Protein AF-A0A2P5I6H7-F1 (afdb_monomer)

Sequence (152 aa):
MKVIGLGPSRTGTMGLWLSLRILGYNPHHIGDSLRAGVEQMKALEEAITAADTAEPLTQSEIAKIWGDYDANPDIKFILNERSPESFLKSLSGAQCRYWTNLSSWKLFLARLTDPFLWHLERILRIQILRWSGGVKPRDPSFEANVLKNYIE

Nearest PDB structures (foldseek):
  2rgx-assembly1_A  TM=5.723E-01  e=1.479E+00  Aquifex aeolicus
  3cm0-assembly1_A  TM=2.605E-01  e=1.193E+00  Thermus thermophilus

Radius of gyration: 16.61 Å; Cα contacts (8 Å, |Δi|>4): 136; chains: 1; bounding box: 36×32×47 Å

Foldseek 3Di:
DAEDEAEDPPLCVVVVCVVCVVVVDDDDDVVVLLVVFQVSLVVVLVVLVCVPPPDPDDPVRCCVVQVVPDPDPPYYYDYRDDQLVSSLVRLCVPLLVVLVVCPDPVNVVVVVVGSRSVSSNSVSQSSQCQLQVNDHPPDPSRSVSNSVNSVD

InterPro domains:
  IPR027417 P-loop containing nucleoside triphosphate hydrolase [G3DSA:3.40.50.300] (1-152)
  IPR027417 P-loop containing nucleoside triphosphate hydrolase [SSF52540] (3-121)
  IPR040632 Sulfotransferase, S. mansonii-type [PF17784] (2-71)

Secondary structure (DSSP, 8-state):
-EEEEES-TTSSHHHHHHHHHHTT-----HHHHHHH-HHHHHHHHHHHHHTTSSSPPPHHHHHHHHTTS---TTEEEEE----HHHHHHHHIIIIIHHHHHHTSHHHHHHHHH-HHHHHHHHHHHHHHHHHTTT--TTSTTHHHHHHHHTT-

pLDDT: mean 86.64, std 11.72, range [46.53, 97.5]

Mean predicted aligned error: 6.08 Å

Organism: Diaporthe helianthi (NCBI:txid158607)

Solvent-accessible surface area (backbone atoms only — not comparable to full-atom values): 8752 Å² total; per-residue (Å²): 134,49,75,46,80,41,60,58,88,73,33,49,55,68,58,53,46,52,52,41,42,75,74,72,47,89,74,87,53,71,72,54,32,72,70,69,33,49,68,48,35,46,52,50,37,52,53,58,56,46,69,74,42,93,65,76,78,49,73,69,56,48,38,72,80,40,51,94,53,77,93,50,94,69,52,44,77,45,77,37,70,68,57,50,70,61,37,52,53,45,40,48,71,42,56,50,46,52,34,55,53,49,68,29,74,78,39,44,60,52,33,76,78,31,68,48,56,38,32,52,41,50,44,45,46,54,57,49,24,62,41,20,76,70,43,52,91,86,42,91,59,20,63,63,31,33,45,49,56,69,75,108

Structure (mmCIF, N/CA/C/O backbone):
data_AF-A0A2P5I6H7-F1
#
_entry.id   AF-A0A2P5I6H7-F1
#
loop_
_atom_site.group_PDB
_atom_site.id
_atom_site.type_symbol
_atom_site.label_atom_id
_atom_site.label_alt_id
_atom_site.label_comp_id
_atom_site.label_asym_id
_atom_site.label_entity_id
_atom_site.label_seq_id
_atom_site.pdbx_PDB_ins_code
_atom_site.Cartn_x
_atom_site.Cartn_y
_atom_site.Cartn_z
_atom_site.occupancy
_atom_site.B_iso_or_equiv
_atom_site.auth_seq_id
_atom_site.auth_comp_id
_atom_site.auth_asym_id
_atom_site.auth_atom_id
_atom_site.pdbx_PDB_model_num
ATOM 1 N N . MET A 1 1 ? -2.917 -0.806 25.114 1.00 63.50 1 MET A N 1
ATOM 2 C CA . MET A 1 1 ? -1.742 -0.911 24.219 1.00 63.50 1 MET A CA 1
ATOM 3 C C . MET A 1 1 ? -2.181 -0.514 22.821 1.00 63.50 1 MET A C 1
ATOM 5 O O . MET A 1 1 ? -3.270 -0.911 22.425 1.00 63.50 1 MET A O 1
ATOM 9 N N . LYS A 1 2 ? -1.396 0.293 22.107 1.00 74.62 2 LYS A N 1
ATOM 10 C CA . LYS A 1 2 ? -1.686 0.704 20.725 1.00 74.62 2 LYS A CA 1
ATOM 11 C C . LYS A 1 2 ? -0.590 0.174 19.816 1.00 74.62 2 LYS A C 1
ATOM 13 O O . LYS A 1 2 ? 0.557 0.064 20.245 1.00 74.62 2 LYS A O 1
ATOM 18 N N . VAL A 1 3 ? -0.956 -0.218 18.603 1.00 77.50 3 VAL A N 1
ATOM 19 C CA . VAL A 1 3 ? -0.032 -0.847 17.659 1.00 77.50 3 VAL A CA 1
ATOM 20 C C . VAL A 1 3 ? -0.133 -0.135 16.324 1.00 77.50 3 VAL A C 1
ATOM 22 O O . VAL A 1 3 ? -1.236 0.042 15.810 1.00 77.50 3 VAL A O 1
ATOM 25 N N . ILE A 1 4 ? 1.015 0.234 15.764 1.00 83.44 4 ILE A N 1
ATOM 26 C CA . ILE A 1 4 ? 1.120 0.757 14.404 1.00 83.44 4 ILE A CA 1
ATOM 27 C C . ILE A 1 4 ? 1.785 -0.310 13.537 1.00 83.44 4 ILE A C 1
ATOM 29 O O . ILE A 1 4 ? 2.907 -0.744 13.802 1.00 83.44 4 ILE A O 1
ATOM 33 N N . GLY A 1 5 ? 1.066 -0.745 12.503 1.00 85.06 5 GLY A N 1
ATOM 34 C CA . GLY A 1 5 ? 1.615 -1.593 11.454 1.00 85.06 5 GLY A CA 1
ATOM 35 C C . GLY A 1 5 ? 2.395 -0.739 10.463 1.00 85.06 5 GLY A C 1
ATOM 36 O O . GLY A 1 5 ? 1.811 0.081 9.760 1.00 85.06 5 GLY A O 1
ATOM 37 N N . LEU A 1 6 ? 3.702 -0.944 10.416 1.00 85.44 6 LEU A N 1
ATOM 38 C CA . LEU A 1 6 ? 4.597 -0.401 9.411 1.00 85.44 6 LEU A CA 1
ATOM 39 C C . LEU A 1 6 ? 4.863 -1.468 8.349 1.00 85.44 6 LEU A C 1
ATOM 41 O O . LEU A 1 6 ? 4.771 -2.671 8.594 1.00 85.44 6 LEU A O 1
ATOM 45 N N . GLY A 1 7 ? 5.202 -1.018 7.153 1.00 87.44 7 GLY A N 1
ATOM 46 C CA . GLY A 1 7 ? 5.477 -1.888 6.022 1.00 87.44 7 GLY A CA 1
ATOM 47 C C . GLY A 1 7 ? 4.503 -1.636 4.876 1.00 87.44 7 GLY A C 1
ATOM 48 O O . GLY A 1 7 ? 3.332 -1.302 5.095 1.00 87.44 7 GLY A O 1
ATOM 49 N N . PRO A 1 8 ? 4.981 -1.759 3.633 1.00 90.62 8 PRO A N 1
ATOM 50 C CA . PRO A 1 8 ? 4.174 -1.410 2.487 1.00 90.62 8 PRO A CA 1
ATOM 51 C C . PRO A 1 8 ? 3.037 -2.401 2.256 1.00 90.62 8 PRO A C 1
ATOM 53 O O . PRO A 1 8 ? 2.991 -3.516 2.783 1.00 90.62 8 PRO A O 1
ATOM 56 N N . SER A 1 9 ? 2.099 -2.012 1.393 1.00 89.94 9 SER A N 1
ATOM 57 C CA . SER A 1 9 ?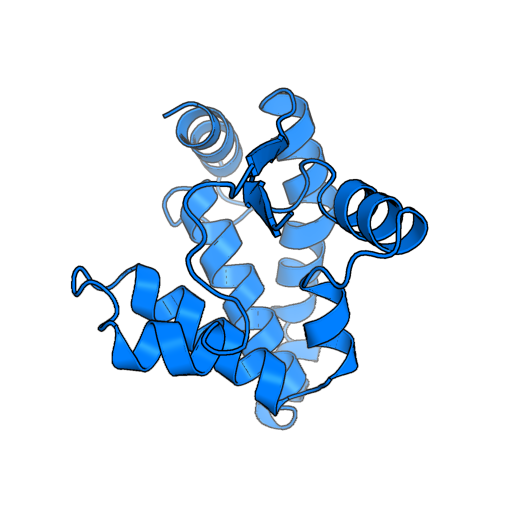 1.134 -2.965 0.857 1.00 89.94 9 SER A CA 1
ATOM 58 C C . SER A 1 9 ? 1.873 -4.197 0.322 1.00 89.94 9 SER A C 1
ATOM 60 O O . SER A 1 9 ? 2.982 -4.100 -0.181 1.00 89.94 9 SER A O 1
ATOM 62 N N . ARG A 1 10 ? 1.253 -5.382 0.388 1.00 93.50 10 ARG A N 1
ATOM 63 C CA . ARG A 1 10 ? 1.822 -6.653 -0.129 1.00 93.50 10 ARG A CA 1
ATOM 64 C C . ARG A 1 10 ? 2.907 -7.317 0.727 1.00 93.50 10 ARG A C 1
ATOM 66 O O . ARG A 1 10 ? 3.403 -8.367 0.305 1.00 93.50 10 ARG A O 1
ATOM 73 N N . THR A 1 11 ? 3.182 -6.825 1.933 1.00 94.75 11 THR A N 1
ATOM 74 C CA . THR A 1 11 ? 4.086 -7.482 2.902 1.00 94.75 11 THR A CA 1
ATOM 75 C C . THR A 1 11 ? 3.374 -8.310 3.972 1.00 94.75 11 THR A C 1
ATOM 77 O O . THR A 1 11 ? 3.982 -8.740 4.939 1.00 94.75 11 THR A O 1
ATOM 80 N N . GLY A 1 12 ? 2.079 -8.593 3.790 1.00 93.12 12 GLY A N 1
ATOM 81 C CA . GLY A 1 12 ? 1.284 -9.351 4.767 1.00 93.12 12 GLY A CA 1
ATOM 82 C C . GLY A 1 12 ? 0.387 -8.483 5.652 1.00 93.12 12 GLY A C 1
ATOM 83 O O . GLY A 1 12 ? -0.195 -8.990 6.605 1.00 93.12 12 GLY A O 1
ATOM 84 N N . THR A 1 13 ? 0.193 -7.209 5.295 1.00 93.62 13 THR A N 1
ATOM 85 C CA . THR A 1 13 ? -0.680 -6.251 6.002 1.00 93.62 13 THR A CA 1
ATOM 86 C C . THR A 1 13 ? -2.093 -6.779 6.271 1.00 93.62 13 THR A C 1
ATOM 88 O O . THR A 1 13 ? -2.623 -6.559 7.352 1.00 93.62 13 THR A O 1
ATOM 91 N N . MET A 1 14 ? -2.684 -7.533 5.336 1.00 93.69 14 MET A N 1
ATOM 92 C CA . MET A 1 14 ? -3.992 -8.177 5.530 1.00 93.69 14 MET A CA 1
ATOM 93 C C . MET A 1 14 ? -3.955 -9.232 6.644 1.00 93.69 14 MET A C 1
ATOM 95 O O . MET A 1 14 ? -4.873 -9.305 7.454 1.00 93.69 14 MET A O 1
ATOM 99 N N . GLY A 1 15 ? -2.897 -10.046 6.690 1.00 93.94 15 GLY A N 1
ATOM 100 C CA . GLY A 1 15 ? -2.713 -11.055 7.732 1.00 93.94 15 GLY A CA 1
ATOM 101 C C . GLY A 1 15 ? -2.516 -10.405 9.097 1.00 93.94 15 GLY A C 1
ATOM 102 O O . GLY A 1 15 ? -3.186 -10.789 10.049 1.00 93.94 15 GLY A O 1
ATOM 103 N N . LEU A 1 16 ? -1.683 -9.362 9.174 1.00 92.94 16 LEU A N 1
ATOM 104 C CA . LEU A 1 16 ? -1.506 -8.585 10.403 1.00 92.94 16 LEU A CA 1
ATOM 105 C C . LEU A 1 16 ? -2.825 -7.953 10.873 1.00 92.94 16 LEU A C 1
ATOM 107 O O . LEU A 1 16 ? -3.174 -8.074 12.044 1.00 92.94 16 LEU A O 1
ATOM 111 N N . TRP A 1 17 ? -3.579 -7.330 9.963 1.00 92.12 17 TRP A N 1
ATOM 112 C CA . TRP A 1 17 ? -4.890 -6.744 10.253 1.00 92.12 17 TRP A CA 1
ATOM 113 C C . TRP A 1 17 ? -5.872 -7.781 10.818 1.00 92.12 17 TRP A C 1
ATOM 115 O O . TRP A 1 17 ? -6.479 -7.541 11.861 1.00 92.12 17 TRP A O 1
ATOM 125 N N . LEU A 1 18 ? -5.982 -8.960 10.194 1.00 94.12 18 LEU A N 1
ATOM 126 C CA . LEU A 1 18 ? -6.830 -10.048 10.695 1.00 94.12 18 LEU A CA 1
ATOM 127 C C . LEU A 1 18 ? -6.372 -10.552 12.070 1.00 94.12 18 LEU A C 1
ATOM 129 O O . LEU A 1 18 ? -7.199 -10.694 12.968 1.00 94.12 18 LEU A O 1
ATOM 133 N N . SER A 1 19 ? -5.071 -10.782 12.258 1.00 93.56 19 SER A N 1
ATOM 134 C CA . SER A 1 19 ? -4.517 -11.260 13.530 1.00 93.56 19 SER A CA 1
ATOM 135 C C . SER A 1 19 ? -4.775 -10.282 14.674 1.00 93.56 19 SER A C 1
ATOM 137 O O . SER A 1 19 ? -5.203 -10.689 15.750 1.00 93.56 19 SER A O 1
ATOM 139 N N . LEU A 1 20 ? -4.580 -8.982 14.444 1.00 91.19 20 LEU A N 1
ATOM 140 C CA . LEU A 1 20 ? -4.866 -7.952 15.443 1.00 91.19 20 LEU A CA 1
ATOM 141 C C . LEU A 1 20 ? -6.355 -7.924 15.817 1.00 91.19 20 LEU A C 1
ATOM 143 O O . LEU A 1 20 ? -6.680 -7.819 16.998 1.00 91.19 20 LEU A O 1
ATOM 147 N N . ARG A 1 21 ? -7.262 -8.099 14.848 1.00 89.94 21 ARG A N 1
ATOM 148 C CA . ARG A 1 21 ? -8.703 -8.214 15.126 1.00 89.94 21 ARG A CA 1
ATOM 149 C C . ARG A 1 21 ? -9.048 -9.446 15.957 1.00 89.94 21 ARG A C 1
ATOM 151 O O . ARG A 1 21 ? -9.857 -9.341 16.872 1.00 89.94 21 ARG A O 1
ATOM 158 N N . ILE A 1 22 ? -8.423 -10.592 15.677 1.00 94.94 22 ILE A N 1
ATOM 159 C CA . ILE A 1 22 ? -8.587 -11.818 16.480 1.00 94.94 22 ILE A CA 1
ATOM 160 C C . ILE A 1 22 ? -8.160 -11.577 17.934 1.00 94.94 22 ILE A C 1
ATOM 162 O O . ILE A 1 22 ? -8.807 -12.063 18.856 1.00 94.94 22 ILE A O 1
ATOM 166 N N . LEU A 1 23 ? -7.111 -10.779 18.145 1.00 89.19 23 LEU A N 1
ATOM 167 C CA . LEU A 1 23 ? -6.625 -10.388 19.471 1.00 89.19 23 LEU A CA 1
ATOM 168 C C . LEU A 1 23 ? -7.469 -9.286 20.148 1.00 89.19 23 LEU A C 1
ATOM 170 O O . LEU A 1 23 ? -7.102 -8.826 21.227 1.00 89.19 23 LEU A O 1
ATOM 174 N N . GLY A 1 24 ? -8.576 -8.850 19.538 1.00 87.75 24 GLY A N 1
ATOM 175 C CA . GLY A 1 24 ? -9.490 -7.851 20.099 1.00 87.75 24 GLY A CA 1
ATOM 176 C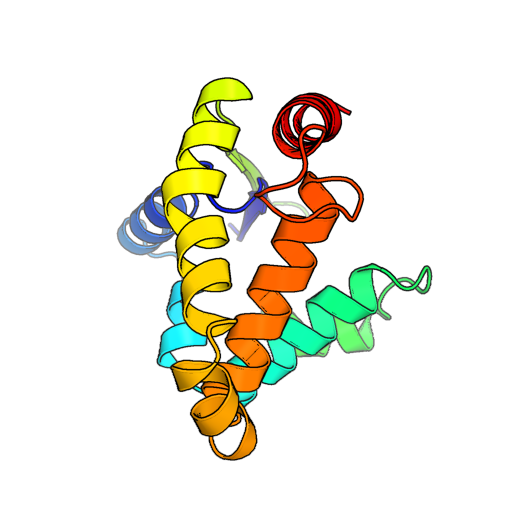 C . GLY A 1 24 ? -9.123 -6.391 19.812 1.00 87.75 24 GLY A C 1
ATOM 177 O O . GLY A 1 24 ? -9.744 -5.492 20.373 1.00 87.75 24 GLY A O 1
ATOM 178 N N . TYR A 1 25 ? -8.141 -6.127 18.943 1.00 87.56 25 TYR A N 1
ATOM 179 C CA . TYR A 1 25 ? -7.832 -4.765 18.494 1.00 87.56 25 TYR A CA 1
ATOM 180 C C . TYR A 1 25 ? -8.787 -4.306 17.381 1.00 87.56 25 TYR A C 1
ATOM 182 O O . TYR A 1 25 ? -9.372 -5.119 16.665 1.00 87.56 25 TYR A O 1
ATOM 190 N N . ASN A 1 26 ? -8.863 -2.987 17.174 1.00 86.00 26 ASN A N 1
ATOM 191 C CA . ASN A 1 26 ? -9.579 -2.357 16.060 1.00 86.00 26 ASN A CA 1
ATOM 192 C C . ASN A 1 26 ? -8.611 -1.640 15.084 1.00 86.00 26 ASN A C 1
ATOM 194 O O . ASN A 1 26 ? -8.549 -0.409 15.081 1.00 86.00 26 ASN A O 1
ATOM 198 N N . PRO A 1 27 ? -7.784 -2.379 14.317 1.00 88.44 27 PRO A N 1
ATOM 199 C CA . PRO A 1 27 ? -6.849 -1.795 13.355 1.00 88.44 27 PRO A CA 1
ATOM 200 C C . PRO A 1 27 ? -7.554 -1.326 12.072 1.00 88.44 27 PRO A C 1
ATOM 202 O O . PRO A 1 27 ? -8.518 -1.945 11.625 1.00 88.44 27 PRO A O 1
ATOM 205 N N . HIS A 1 28 ? -6.997 -0.305 11.418 1.00 87.50 28 HIS A N 1
ATOM 206 C CA . HIS A 1 28 ? -7.381 0.087 10.057 1.00 87.50 28 HIS A CA 1
ATOM 207 C C . HIS A 1 28 ? -6.591 -0.701 9.000 1.00 87.50 28 HIS A C 1
ATOM 209 O O . HIS A 1 28 ? -5.405 -0.990 9.174 1.00 87.50 28 HIS A O 1
ATOM 215 N N . HIS A 1 29 ? -7.241 -1.039 7.885 1.00 90.75 29 HIS A N 1
ATOM 216 C CA . HIS A 1 29 ? -6.597 -1.519 6.661 1.00 90.75 29 HIS A CA 1
ATOM 217 C C . HIS A 1 29 ? -7.340 -0.983 5.427 1.00 90.75 29 HIS A C 1
ATOM 219 O O . HIS A 1 29 ? -8.538 -0.722 5.482 1.00 90.75 29 HIS A O 1
ATOM 225 N N . ILE A 1 30 ? -6.685 -0.895 4.258 1.00 88.69 30 ILE A N 1
ATOM 226 C CA . ILE A 1 30 ? -7.336 -0.437 3.006 1.00 88.69 30 ILE A CA 1
ATOM 227 C C . ILE A 1 30 ? -8.584 -1.262 2.634 1.00 88.69 30 ILE A C 1
ATOM 229 O O . ILE A 1 30 ? -9.483 -0.775 1.956 1.00 88.69 30 ILE A O 1
ATOM 233 N N . GLY A 1 31 ? -8.666 -2.509 3.110 1.00 88.12 31 GLY A N 1
ATOM 234 C CA . GLY A 1 31 ? -9.859 -3.350 2.979 1.00 88.12 31 GLY A CA 1
ATOM 235 C C . GLY A 1 31 ? -11.108 -2.755 3.638 1.00 88.12 31 GLY A C 1
ATOM 236 O O . GLY A 1 31 ? -12.206 -2.981 3.137 1.00 88.12 31 GLY A O 1
ATOM 237 N N . ASP A 1 32 ? -10.945 -1.972 4.704 1.00 87.00 32 ASP A N 1
ATOM 238 C CA . ASP A 1 32 ? -12.033 -1.235 5.348 1.00 87.00 32 ASP A CA 1
ATOM 239 C C . ASP A 1 32 ? -12.447 -0.033 4.492 1.00 87.00 32 ASP A C 1
ATOM 241 O O . ASP A 1 32 ? -13.636 0.149 4.238 1.00 87.00 32 ASP A O 1
ATOM 245 N N . SER A 1 33 ? -11.484 0.713 3.930 1.00 85.44 33 SER A N 1
ATOM 246 C CA . SER A 1 33 ? -11.770 1.828 3.011 1.00 85.44 33 SER A CA 1
ATOM 247 C C . SER A 1 33 ? -12.534 1.381 1.763 1.00 85.44 33 SER A C 1
ATOM 249 O O . SER A 1 33 ? -13.504 2.022 1.365 1.00 85.44 33 SER A O 1
ATOM 251 N N . LEU A 1 34 ? -12.153 0.236 1.186 1.00 87.38 34 LEU A N 1
ATOM 252 C CA . LEU A 1 34 ? -12.849 -0.349 0.036 1.00 87.38 34 LEU A CA 1
ATOM 253 C C . LEU A 1 34 ? -14.314 -0.692 0.343 1.00 87.38 34 LEU A C 1
ATOM 255 O O . LEU A 1 34 ? -15.145 -0.643 -0.558 1.00 87.38 34 LEU A O 1
ATOM 259 N N . ARG A 1 35 ? -14.632 -1.048 1.594 1.00 88.38 35 ARG A N 1
ATOM 260 C CA . ARG A 1 35 ? -15.999 -1.372 2.037 1.00 88.38 35 ARG A CA 1
ATOM 261 C C . ARG A 1 35 ? -16.801 -0.136 2.429 1.00 88.38 35 ARG A C 1
ATOM 263 O O . ARG A 1 35 ? -18.012 -0.135 2.250 1.00 88.38 35 ARG A O 1
ATOM 270 N N . ALA A 1 36 ? -16.137 0.885 2.965 1.00 86.88 36 ALA A N 1
ATOM 271 C CA . ALA A 1 36 ? -16.764 2.127 3.408 1.00 86.88 36 ALA A CA 1
ATOM 272 C C . ALA A 1 36 ? -17.247 3.005 2.239 1.00 86.88 36 ALA A C 1
ATOM 274 O O . ALA A 1 36 ? -18.198 3.765 2.396 1.00 86.88 36 ALA A O 1
ATOM 275 N N . GLY A 1 37 ? -16.636 2.873 1.056 1.00 90.38 37 GLY A N 1
ATOM 276 C CA . GLY A 1 37 ? -17.108 3.509 -0.175 1.00 90.38 37 GLY A CA 1
ATOM 277 C C . GLY A 1 37 ? -16.358 4.790 -0.548 1.00 90.38 37 GLY A C 1
ATOM 278 O O . GLY A 1 37 ? -15.218 5.008 -0.141 1.00 90.38 37 GLY A O 1
ATOM 279 N N . VAL A 1 38 ? -16.989 5.612 -1.394 1.00 93.50 38 VAL A N 1
ATOM 280 C CA . VAL A 1 38 ? -16.348 6.721 -2.129 1.00 93.50 38 VAL A CA 1
ATOM 281 C C . VAL A 1 38 ? -15.651 7.719 -1.210 1.00 93.50 38 VAL A C 1
ATOM 283 O O . VAL A 1 38 ? -14.483 8.016 -1.437 1.00 93.50 38 VAL A O 1
ATOM 286 N N . GLU A 1 39 ? -16.326 8.199 -0.166 1.00 89.81 39 GLU A N 1
ATOM 287 C CA . GLU A 1 39 ? -15.774 9.238 0.715 1.00 89.81 39 GLU A CA 1
ATOM 288 C C . GLU A 1 39 ? -14.493 8.774 1.417 1.00 89.81 39 GLU A C 1
ATOM 290 O O . GLU A 1 39 ? -13.502 9.501 1.460 1.00 89.81 39 GLU A O 1
ATOM 295 N N . GLN A 1 40 ? -14.459 7.522 1.883 1.00 88.00 40 GLN A N 1
ATOM 296 C CA . GLN A 1 40 ? -13.267 6.974 2.528 1.00 88.00 40 GLN A CA 1
ATOM 297 C C . GLN A 1 40 ? -12.120 6.759 1.532 1.00 88.00 40 GLN A C 1
ATOM 299 O O . GLN A 1 40 ? -10.949 6.929 1.880 1.00 88.00 40 GLN A O 1
ATOM 304 N N . MET A 1 41 ? -12.438 6.389 0.289 1.00 92.38 41 MET A N 1
ATOM 305 C CA . MET A 1 41 ? -11.447 6.260 -0.780 1.00 92.38 41 MET A CA 1
ATOM 306 C C . MET A 1 41 ? -10.884 7.620 -1.196 1.00 92.38 41 MET A C 1
ATOM 308 O O . MET A 1 41 ? -9.677 7.738 -1.391 1.00 92.38 41 MET A O 1
ATOM 312 N N . LYS A 1 42 ? -11.728 8.651 -1.271 1.00 92.25 42 LYS A N 1
ATOM 313 C CA . LYS A 1 42 ? -11.315 10.030 -1.534 1.00 92.25 42 LYS A CA 1
ATOM 314 C C . LYS A 1 42 ? -10.385 10.550 -0.439 1.00 92.25 42 LYS A C 1
ATOM 316 O O . LYS A 1 42 ? -9.288 11.001 -0.752 1.00 92.25 42 LYS A O 1
ATOM 321 N N . ALA A 1 43 ? -10.769 10.400 0.830 1.00 86.31 43 ALA A N 1
ATOM 322 C CA . ALA A 1 43 ? -9.946 10.819 1.964 1.00 86.31 43 ALA A CA 1
ATOM 323 C C . ALA A 1 43 ? -8.574 10.118 1.977 1.00 86.31 43 ALA A C 1
ATOM 325 O O . ALA A 1 43 ? -7.548 10.746 2.231 1.00 86.31 43 ALA A O 1
ATOM 326 N N . LEU A 1 44 ? -8.535 8.819 1.653 1.00 88.00 44 LEU A N 1
ATOM 327 C CA . LEU A 1 44 ? -7.277 8.081 1.530 1.00 88.00 44 LEU A CA 1
ATOM 328 C C . LEU A 1 44 ? -6.414 8.599 0.369 1.00 88.00 44 LEU A C 1
ATOM 330 O O . LEU A 1 44 ? -5.199 8.708 0.519 1.00 88.00 44 LEU A O 1
ATOM 334 N N . GLU A 1 45 ? -7.011 8.912 -0.782 1.00 91.31 45 GLU A N 1
ATOM 335 C CA . GLU A 1 45 ? -6.281 9.488 -1.915 1.00 91.31 45 GLU A CA 1
ATOM 336 C C . GLU A 1 45 ? -5.678 10.857 -1.570 1.00 91.31 45 GLU A C 1
ATOM 338 O O . GLU A 1 45 ? -4.508 11.103 -1.872 1.00 91.31 45 GLU A O 1
ATOM 343 N N . GLU A 1 46 ? -6.455 11.730 -0.927 1.00 88.38 46 GLU A N 1
ATOM 344 C CA . GLU A 1 46 ? -6.010 13.053 -0.482 1.00 88.38 46 GLU A CA 1
ATOM 345 C C . GLU A 1 46 ? -4.846 12.932 0.504 1.00 88.38 46 GLU A C 1
ATOM 347 O O . GLU A 1 46 ? -3.811 13.560 0.297 1.00 88.38 46 GLU A O 1
ATOM 352 N N . ALA A 1 47 ? -4.958 12.049 1.502 1.00 84.38 47 ALA A N 1
ATOM 353 C CA . ALA A 1 47 ? -3.892 11.797 2.468 1.00 84.38 47 ALA A CA 1
ATOM 354 C C . ALA A 1 47 ? -2.615 11.250 1.808 1.00 84.38 47 ALA A C 1
ATOM 356 O O . ALA A 1 47 ? -1.513 11.702 2.115 1.00 84.38 47 ALA A O 1
ATOM 357 N N . ILE A 1 48 ? -2.749 10.298 0.874 1.00 86.31 48 ILE A N 1
ATOM 358 C CA . ILE A 1 48 ? -1.605 9.769 0.120 1.00 86.31 48 ILE A CA 1
ATOM 359 C C . ILE A 1 48 ? -0.958 10.894 -0.687 1.00 86.31 48 ILE A C 1
ATOM 361 O O . ILE A 1 48 ? 0.257 11.035 -0.635 1.00 86.31 48 ILE A O 1
ATOM 365 N N . THR A 1 49 ? -1.741 11.700 -1.403 1.00 86.44 49 THR A N 1
ATOM 366 C CA . THR A 1 49 ? -1.228 12.792 -2.243 1.00 86.44 49 THR A CA 1
ATOM 367 C C . THR A 1 49 ? -0.543 13.877 -1.409 1.00 86.44 49 THR A C 1
ATOM 369 O O . THR A 1 49 ? 0.541 14.326 -1.770 1.00 86.44 49 THR A O 1
ATOM 372 N N . ALA A 1 50 ? -1.131 14.256 -0.273 1.00 82.69 50 ALA A N 1
ATOM 373 C CA . ALA A 1 50 ? -0.564 15.238 0.645 1.00 82.69 50 ALA A CA 1
ATOM 374 C C . ALA A 1 50 ? 0.767 14.770 1.250 1.00 82.69 50 ALA A C 1
ATOM 376 O O . ALA A 1 50 ? 1.656 15.586 1.458 1.00 82.69 50 ALA A O 1
ATOM 377 N N . ALA A 1 51 ? 0.956 13.463 1.459 1.00 76.00 51 ALA A N 1
ATOM 378 C CA . ALA A 1 51 ? 2.220 12.929 1.969 1.00 76.00 51 ALA A CA 1
ATOM 379 C C . ALA A 1 51 ? 3.428 13.177 1.037 1.00 76.00 51 ALA A C 1
ATOM 381 O O . ALA A 1 51 ? 4.560 13.103 1.502 1.00 76.00 51 ALA A O 1
ATOM 382 N N . ASP A 1 52 ? 3.204 13.474 -0.252 1.00 70.00 52 ASP A N 1
ATOM 383 C CA . ASP A 1 52 ? 4.271 13.864 -1.191 1.00 70.00 52 ASP A CA 1
ATOM 384 C C . ASP A 1 52 ? 4.546 15.379 -1.180 1.00 70.00 52 ASP A C 1
ATOM 386 O O . ASP A 1 52 ? 5.527 15.841 -1.766 1.00 70.00 52 ASP A O 1
ATOM 390 N N . THR A 1 53 ? 3.692 16.174 -0.530 1.00 64.50 53 THR A N 1
ATOM 391 C CA . THR A 1 53 ? 3.956 17.596 -0.303 1.00 64.50 53 THR A CA 1
ATOM 392 C C . THR A 1 53 ? 4.793 17.723 0.963 1.00 64.50 53 THR A C 1
ATOM 394 O O . THR A 1 53 ? 4.442 17.167 1.996 1.00 64.50 53 THR A O 1
ATOM 397 N N . ALA A 1 54 ? 5.926 18.424 0.891 1.00 57.09 54 ALA A N 1
ATOM 398 C CA . ALA A 1 54 ? 6.902 18.549 1.982 1.00 57.09 54 ALA A CA 1
ATOM 399 C C . ALA A 1 54 ? 6.380 19.281 3.240 1.00 57.09 54 ALA A C 1
ATOM 401 O O . ALA A 1 54 ? 7.160 19.591 4.136 1.00 57.09 54 ALA A O 1
ATOM 402 N N . GLU A 1 55 ? 5.082 19.573 3.296 1.00 62.94 55 GLU A N 1
ATOM 403 C CA . GLU A 1 55 ? 4.384 20.160 4.429 1.00 62.94 55 GLU A CA 1
ATOM 404 C C . GLU A 1 55 ? 4.039 19.022 5.403 1.00 62.94 55 GLU A C 1
ATOM 406 O O . GLU A 1 55 ? 3.217 18.157 5.085 1.00 62.94 55 GLU A O 1
ATOM 411 N N . PRO A 1 56 ? 4.662 18.966 6.591 1.00 63.75 56 PRO A N 1
ATOM 412 C CA . PRO A 1 56 ? 4.247 18.021 7.614 1.00 63.75 56 PRO A CA 1
ATOM 413 C C . PRO A 1 56 ? 2.768 18.249 7.931 1.00 63.75 56 PRO A C 1
ATOM 415 O O . PRO A 1 56 ? 2.367 19.387 8.182 1.00 63.75 56 PRO A O 1
ATOM 418 N N . LEU A 1 57 ? 1.967 17.177 7.959 1.00 64.00 57 LEU A N 1
ATOM 419 C CA . LEU A 1 57 ? 0.578 17.265 8.414 1.00 64.00 57 LEU A CA 1
ATOM 420 C C . LEU A 1 57 ? 0.539 17.973 9.772 1.00 64.00 57 LEU A C 1
ATOM 422 O O . LEU A 1 57 ? 1.267 17.612 10.703 1.00 64.00 57 LEU A O 1
ATOM 426 N N . THR A 1 58 ? -0.328 18.970 9.899 1.00 70.50 58 THR A N 1
ATOM 427 C CA . THR A 1 58 ? -0.524 19.665 11.167 1.00 70.50 58 THR A CA 1
ATOM 428 C C . THR A 1 58 ? -1.085 18.694 12.205 1.00 70.50 58 THR A C 1
ATOM 430 O O . THR A 1 58 ? -1.803 17.744 11.878 1.00 70.50 58 THR A O 1
ATOM 433 N N . GLN A 1 59 ? -0.841 18.953 13.495 1.00 65.25 59 GLN A N 1
ATOM 434 C CA . GLN A 1 59 ? -1.466 18.165 14.567 1.00 65.25 59 GLN A CA 1
ATOM 435 C C . GLN A 1 59 ? -2.998 18.114 14.440 1.00 65.25 59 GLN A C 1
ATOM 437 O O . GLN A 1 59 ? -3.599 17.101 14.785 1.00 65.25 59 GLN A O 1
ATOM 442 N N . SER A 1 60 ? -3.628 19.168 13.906 1.00 70.62 60 SER A N 1
ATOM 443 C CA . SER A 1 60 ? -5.077 19.199 13.677 1.00 70.62 60 SER A CA 1
ATOM 444 C C . SER A 1 60 ? -5.536 18.218 12.592 1.00 70.62 60 SER A C 1
ATOM 446 O O . SER A 1 60 ? -6.602 17.624 12.714 1.00 70.62 60 SER A O 1
ATOM 448 N N . GLU A 1 61 ? -4.736 18.011 11.543 1.00 68.75 61 GLU A N 1
ATOM 449 C CA . GLU A 1 61 ? -5.029 17.069 10.457 1.00 68.75 61 GLU A CA 1
ATOM 450 C C . GLU A 1 61 ? -4.762 15.636 10.895 1.00 68.75 61 GLU A C 1
ATOM 452 O O . GLU A 1 61 ? -5.588 14.755 10.663 1.00 68.75 61 GLU A O 1
ATOM 457 N N . ILE A 1 62 ? -3.666 15.419 11.626 1.00 67.62 62 ILE A N 1
ATOM 458 C CA . ILE A 1 62 ? -3.391 14.141 12.283 1.00 67.62 62 ILE A CA 1
ATOM 459 C C . ILE A 1 62 ? -4.539 13.791 13.233 1.00 67.62 62 ILE A C 1
ATOM 461 O O . ILE A 1 62 ? -5.016 12.667 13.191 1.00 67.62 62 ILE A O 1
ATOM 465 N N . ALA A 1 63 ? -5.049 14.737 14.026 1.00 66.94 63 ALA A N 1
ATOM 466 C CA . ALA A 1 63 ? -6.193 14.507 14.908 1.00 66.94 63 ALA A CA 1
ATOM 467 C C . ALA A 1 63 ? -7.522 14.292 14.153 1.00 66.94 63 ALA A C 1
ATOM 469 O O . ALA A 1 63 ? -8.408 13.614 14.653 1.00 66.94 63 ALA A O 1
ATOM 470 N N . LYS A 1 64 ? -7.693 14.803 12.930 1.00 67.75 64 LYS A N 1
ATOM 471 C CA . LYS A 1 64 ? -8.883 14.478 12.120 1.00 67.75 64 LYS A CA 1
ATOM 472 C C . LYS A 1 64 ? -8.866 13.039 11.612 1.00 67.75 64 LYS A C 1
ATOM 474 O O . LYS A 1 64 ? -9.915 12.413 11.533 1.00 67.75 64 LYS A O 1
ATOM 479 N N . ILE A 1 65 ? -7.689 12.534 11.243 1.00 60.47 65 ILE A N 1
ATOM 480 C CA . ILE A 1 65 ? -7.530 11.181 10.687 1.00 60.47 65 ILE A CA 1
ATOM 481 C C . ILE A 1 65 ? -7.380 10.150 11.813 1.00 60.47 65 ILE A C 1
ATOM 483 O O . ILE A 1 65 ? -7.887 9.034 11.719 1.00 60.47 65 ILE A O 1
ATOM 487 N N . TRP A 1 66 ? -6.689 10.538 12.885 1.00 62.53 66 TRP A N 1
ATOM 488 C CA . TRP A 1 66 ? -6.228 9.658 13.950 1.00 62.53 66 TRP A CA 1
ATOM 489 C C . TRP A 1 66 ? -6.573 10.155 15.364 1.00 62.53 66 TRP A C 1
ATOM 491 O O . TRP A 1 66 ? -6.050 9.608 16.325 1.00 62.53 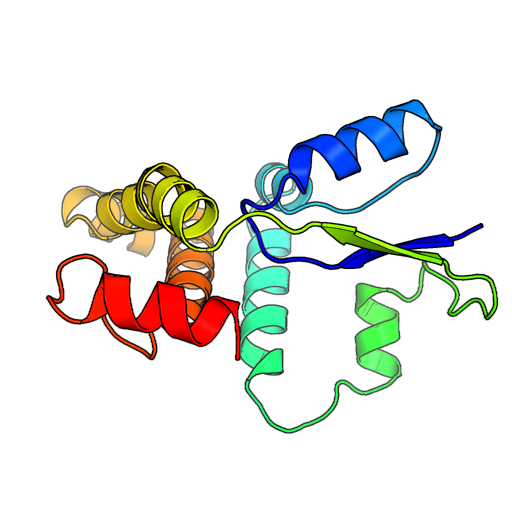66 TRP A O 1
ATOM 501 N N 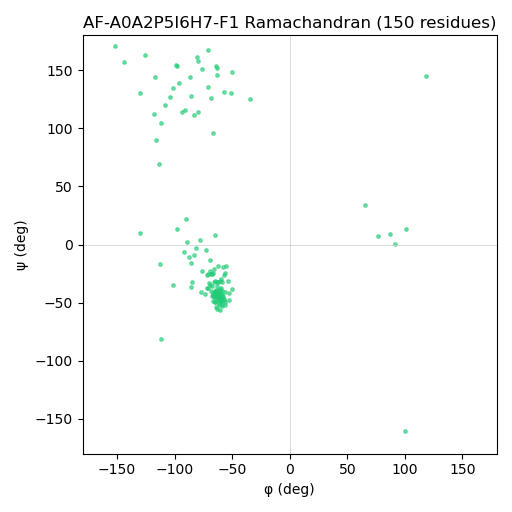. GLY A 1 67 ? -7.407 11.183 15.541 1.00 58.53 67 GLY A N 1
ATOM 502 C CA . GLY A 1 67 ? -7.660 11.798 16.859 1.00 58.53 67 GLY A CA 1
ATOM 503 C C . GLY A 1 67 ? -8.371 10.891 17.851 1.00 58.53 67 GLY A C 1
ATOM 504 O O . GLY A 1 67 ? -8.157 11.024 19.051 1.00 58.53 67 GLY A O 1
ATOM 505 N N . ASP A 1 68 ? -9.111 9.901 17.354 1.00 61.94 68 ASP A N 1
ATOM 506 C CA . ASP A 1 68 ? -9.665 8.819 18.175 1.00 61.94 68 ASP A CA 1
ATOM 507 C C . ASP A 1 68 ? -8.582 7.817 18.641 1.00 61.94 68 ASP A C 1
ATOM 509 O O . ASP A 1 68 ? -8.840 6.890 19.412 1.00 61.94 68 ASP A O 1
ATOM 513 N N . TYR A 1 69 ? -7.338 7.992 18.187 1.00 53.59 69 TYR A N 1
ATOM 514 C CA . TYR A 1 69 ? -6.182 7.182 18.533 1.00 53.59 69 TYR A CA 1
ATOM 515 C C . TYR A 1 69 ? -5.141 8.043 19.281 1.00 53.59 69 TYR A C 1
ATOM 517 O O . TYR A 1 69 ? -4.230 8.593 18.682 1.00 53.59 69 TYR A O 1
ATOM 525 N N . ASP A 1 70 ? -5.220 8.105 20.620 1.00 46.53 70 ASP A N 1
ATOM 526 C CA . ASP A 1 70 ? -4.154 8.633 21.506 1.00 46.53 70 ASP A CA 1
ATOM 527 C C . ASP A 1 70 ? -2.731 8.339 20.994 1.00 46.53 70 ASP A C 1
ATOM 529 O O . ASP A 1 70 ? -2.355 7.171 20.825 1.00 46.53 70 ASP A O 1
ATOM 533 N N . ALA A 1 71 ? -1.926 9.394 20.844 1.00 48.19 71 ALA A N 1
ATOM 534 C CA . ALA A 1 71 ? -0.475 9.301 20.766 1.00 48.19 71 ALA A CA 1
ATOM 535 C C . ALA A 1 71 ? 0.038 8.816 22.130 1.00 48.19 71 ALA A C 1
ATOM 537 O O . ALA A 1 71 ? 0.143 9.578 23.088 1.00 48.19 71 ALA A O 1
ATOM 538 N N . ASN A 1 72 ? 0.263 7.510 22.245 1.00 53.84 72 ASN A N 1
ATOM 539 C CA . ASN A 1 72 ? 0.633 6.853 23.490 1.00 53.84 72 ASN A CA 1
ATOM 540 C C . ASN A 1 72 ? 2.139 6.516 23.454 1.00 53.84 72 ASN A C 1
ATOM 542 O O . ASN A 1 72 ? 2.575 5.875 22.497 1.00 53.84 72 ASN A O 1
ATOM 546 N N . PRO A 1 73 ? 2.950 6.912 24.454 1.00 56.22 73 PRO A N 1
ATOM 547 C CA . PRO A 1 73 ? 4.364 6.523 24.521 1.00 56.22 73 PRO A CA 1
ATOM 548 C C . PRO A 1 73 ? 4.573 4.995 24.540 1.00 56.22 73 PRO A C 1
ATOM 550 O O . PRO A 1 73 ? 5.637 4.524 24.155 1.00 56.22 73 PRO A O 1
ATOM 553 N N . ASP A 1 74 ? 3.538 4.220 24.881 1.00 68.56 74 ASP A N 1
ATOM 554 C CA . ASP A 1 74 ? 3.513 2.754 24.831 1.00 68.56 74 ASP A CA 1
ATOM 555 C C . ASP A 1 74 ? 3.024 2.190 23.478 1.00 68.56 74 ASP A C 1
ATOM 557 O O . ASP A 1 74 ? 2.525 1.056 23.402 1.00 68.56 74 AS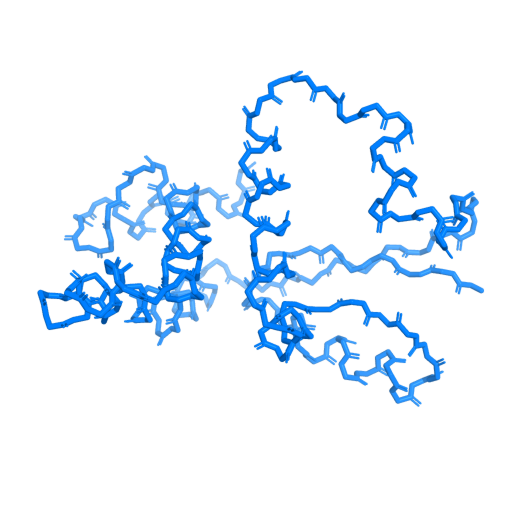P A O 1
ATOM 561 N N . ILE A 1 75 ? 3.102 2.972 22.393 1.00 75.94 75 ILE A N 1
ATOM 562 C CA . ILE A 1 75 ? 2.832 2.471 21.040 1.00 75.94 75 ILE A CA 1
ATOM 563 C C . ILE A 1 75 ? 3.938 1.499 20.630 1.00 75.94 75 ILE A C 1
ATOM 565 O O . ILE A 1 75 ? 5.122 1.831 20.615 1.00 75.94 75 ILE A O 1
ATOM 569 N N . LYS A 1 76 ? 3.533 0.294 20.226 1.00 82.75 76 LYS A N 1
ATOM 570 C CA . LYS A 1 76 ? 4.434 -0.683 19.610 1.00 82.75 76 LYS A CA 1
ATOM 571 C C . LYS A 1 76 ? 4.335 -0.605 18.094 1.00 82.75 76 LYS A C 1
ATOM 573 O O . LYS A 1 76 ? 3.240 -0.521 17.539 1.00 82.75 76 LYS A O 1
ATOM 578 N N . PHE A 1 77 ? 5.477 -0.700 17.430 1.00 86.56 77 PHE A N 1
ATOM 579 C CA . PHE A 1 77 ? 5.555 -0.760 15.976 1.00 86.56 77 PHE A CA 1
ATOM 580 C C . PHE A 1 77 ? 5.786 -2.202 15.533 1.00 86.56 77 PHE A C 1
ATOM 582 O O . PHE A 1 77 ? 6.612 -2.908 16.109 1.00 86.56 77 PHE A O 1
ATOM 589 N N . ILE A 1 78 ? 5.045 -2.640 14.517 1.00 88.62 78 ILE A N 1
ATOM 590 C CA . ILE A 1 78 ? 5.256 -3.931 13.856 1.00 88.62 78 ILE A CA 1
ATOM 591 C C . ILE A 1 78 ? 5.608 -3.636 12.411 1.00 88.62 78 ILE A C 1
ATOM 593 O O . ILE A 1 78 ? 4.757 -3.154 11.672 1.00 88.62 78 ILE A O 1
ATOM 597 N N . LEU A 1 79 ? 6.843 -3.926 12.015 1.00 91.38 79 LEU A N 1
ATOM 598 C CA . LEU A 1 79 ? 7.300 -3.768 10.642 1.00 91.38 79 LEU A CA 1
ATOM 599 C C . LEU A 1 79 ? 7.132 -5.088 9.883 1.00 91.38 79 LEU A C 1
ATOM 601 O O . LEU A 1 79 ? 7.766 -6.089 10.208 1.00 91.38 79 LEU A O 1
ATOM 605 N N . ASN A 1 80 ? 6.246 -5.090 8.887 1.00 91.00 80 ASN A N 1
ATOM 606 C CA . ASN A 1 80 ? 6.045 -6.218 7.988 1.00 91.00 80 ASN A CA 1
ATOM 607 C C . ASN A 1 80 ? 6.944 -6.085 6.761 1.00 91.00 80 ASN A C 1
ATOM 609 O O . ASN A 1 80 ? 6.726 -5.212 5.914 1.00 91.00 80 ASN A O 1
ATOM 613 N N . GLU A 1 81 ? 7.867 -7.026 6.619 1.00 92.56 81 GLU A N 1
ATOM 614 C CA . GLU A 1 81 ? 8.799 -7.101 5.501 1.00 92.56 81 GLU A CA 1
ATOM 615 C C . GLU A 1 81 ? 8.753 -8.463 4.813 1.00 92.56 81 GLU A C 1
ATOM 617 O O . GLU A 1 81 ? 8.234 -9.459 5.320 1.00 92.56 81 GLU A O 1
ATOM 622 N N . ARG A 1 82 ? 9.300 -8.492 3.603 1.00 92.88 82 ARG A N 1
ATOM 623 C CA . ARG A 1 82 ? 9.540 -9.683 2.792 1.00 92.88 82 ARG A CA 1
ATOM 624 C C . ARG A 1 82 ? 10.738 -9.430 1.878 1.00 92.88 82 ARG A C 1
ATOM 626 O O . ARG A 1 82 ? 11.176 -8.290 1.760 1.00 92.88 82 ARG A O 1
ATOM 633 N N . SER A 1 83 ? 11.232 -10.462 1.189 1.00 95.44 83 SER A N 1
ATOM 634 C CA . SER A 1 83 ? 12.322 -10.263 0.222 1.00 95.44 83 SER A CA 1
ATOM 635 C C . SER A 1 83 ? 11.883 -9.342 -0.934 1.00 95.44 83 SER A C 1
ATOM 637 O O . SER A 1 83 ? 10.716 -9.450 -1.352 1.00 95.44 83 SER A O 1
ATOM 639 N N . PRO A 1 84 ? 12.778 -8.502 -1.488 1.00 95.75 84 PRO A N 1
ATOM 640 C CA . PRO A 1 84 ? 12.466 -7.596 -2.597 1.00 95.75 84 PRO A CA 1
ATOM 641 C C . PRO A 1 84 ? 11.826 -8.303 -3.802 1.00 95.75 84 PRO A C 1
ATOM 643 O O . PRO A 1 84 ? 10.823 -7.846 -4.348 1.00 95.75 84 PRO A O 1
ATOM 646 N N . GLU A 1 85 ? 12.323 -9.482 -4.175 1.00 97.12 85 GLU A N 1
ATOM 647 C CA . GLU A 1 85 ? 11.829 -10.261 -5.320 1.00 97.12 85 GLU A CA 1
ATOM 648 C C . GLU A 1 85 ? 10.406 -10.754 -5.066 1.00 97.12 85 GLU A C 1
ATOM 650 O O . GLU A 1 85 ? 9.525 -10.722 -5.931 1.00 97.12 85 GLU A O 1
ATOM 655 N N . SER A 1 86 ? 10.154 -11.206 -3.839 1.00 96.44 86 SER A N 1
ATOM 656 C CA . SER A 1 86 ? 8.842 -11.688 -3.442 1.00 96.44 86 SER A CA 1
ATOM 657 C C . SER A 1 86 ? 7.833 -10.532 -3.340 1.00 96.44 86 SER A C 1
ATOM 659 O O . SER A 1 86 ? 6.654 -10.716 -3.669 1.00 96.44 86 SER A O 1
ATOM 661 N N . PHE A 1 87 ? 8.288 -9.339 -2.935 1.00 96.38 87 PHE A N 1
ATOM 662 C CA . PHE A 1 87 ? 7.505 -8.107 -2.969 1.00 96.38 87 PHE A CA 1
ATOM 663 C C . PHE A 1 87 ? 7.153 -7.726 -4.405 1.00 96.38 87 PHE A C 1
ATOM 665 O O . PHE A 1 87 ? 5.963 -7.633 -4.708 1.00 96.38 87 PHE A O 1
ATOM 672 N N . LEU A 1 88 ? 8.141 -7.620 -5.300 1.00 96.69 88 LEU A N 1
ATOM 673 C CA . LEU A 1 88 ? 7.948 -7.321 -6.721 1.00 96.69 88 LEU A CA 1
ATOM 674 C C . LEU A 1 88 ? 6.939 -8.278 -7.365 1.00 96.69 88 LEU A C 1
ATOM 676 O O . LEU A 1 88 ? 5.988 -7.840 -8.020 1.00 96.69 88 LEU A O 1
ATOM 680 N N . LYS A 1 89 ? 7.083 -9.588 -7.129 1.00 96.94 89 LYS A N 1
ATOM 681 C CA . LYS A 1 89 ? 6.150 -10.603 -7.640 1.00 96.94 89 LYS A CA 1
ATOM 682 C C . LYS A 1 89 ? 4.717 -10.358 -7.154 1.00 96.94 89 LYS A C 1
ATOM 684 O O . LYS A 1 89 ? 3.769 -10.437 -7.937 1.00 96.94 89 LYS A O 1
ATOM 689 N N . SER A 1 90 ? 4.541 -10.044 -5.869 1.00 95.94 90 SER A N 1
ATOM 690 C CA . SER A 1 90 ? 3.224 -9.773 -5.272 1.00 95.94 90 SER A CA 1
ATOM 691 C C . SER A 1 90 ? 2.628 -8.433 -5.717 1.00 95.94 90 SER A C 1
ATOM 693 O O . SER A 1 90 ? 1.416 -8.339 -5.929 1.00 95.94 90 SER A O 1
ATOM 695 N N . LEU A 1 91 ? 3.459 -7.399 -5.869 1.00 95.62 91 LEU A N 1
ATOM 696 C CA . LEU A 1 91 ? 3.082 -6.082 -6.377 1.00 95.62 91 LEU A CA 1
ATOM 697 C C . LEU A 1 91 ? 2.590 -6.190 -7.824 1.00 95.62 91 LEU A C 1
ATOM 699 O O . LEU A 1 91 ? 1.503 -5.699 -8.142 1.00 95.62 91 LEU A O 1
ATOM 703 N N . SER A 1 92 ? 3.344 -6.901 -8.662 1.00 95.31 92 SER A N 1
ATOM 704 C CA . SER A 1 92 ? 3.041 -7.125 -10.077 1.00 95.31 92 SER A CA 1
ATOM 705 C C . SER A 1 92 ? 1.767 -7.949 -10.266 1.00 95.31 92 SER A C 1
ATOM 707 O O . SER A 1 92 ? 0.854 -7.548 -10.989 1.00 95.31 92 SER A O 1
ATOM 709 N N . GLY A 1 93 ? 1.658 -9.076 -9.555 1.00 94.06 93 GLY A N 1
ATOM 710 C CA . GLY A 1 93 ? 0.521 -9.991 -9.677 1.00 94.06 93 GLY A CA 1
ATOM 711 C C . GLY A 1 93 ? -0.804 -9.444 -9.136 1.00 94.06 93 GLY A C 1
ATOM 712 O O . GLY A 1 93 ? -1.864 -9.904 -9.562 1.00 94.06 93 GLY A O 1
ATOM 713 N N . ALA A 1 94 ? -0.756 -8.469 -8.222 1.00 91.56 94 ALA A N 1
ATOM 714 C CA . ALA A 1 94 ? -1.942 -7.865 -7.622 1.00 91.56 94 ALA A CA 1
ATOM 715 C C . ALA A 1 94 ? -2.137 -6.409 -8.059 1.00 91.56 94 ALA A C 1
ATOM 717 O O . ALA A 1 94 ? -2.940 -6.147 -8.950 1.00 91.56 94 ALA A O 1
ATOM 718 N N . GLN A 1 95 ? -1.433 -5.456 -7.442 1.00 93.19 95 GLN A N 1
ATOM 719 C CA . GLN A 1 95 ? -1.711 -4.025 -7.625 1.00 93.19 95 GLN A CA 1
ATOM 720 C C . GLN A 1 95 ? -1.476 -3.572 -9.065 1.00 93.19 95 GLN A C 1
ATOM 722 O O . GLN A 1 95 ? -2.342 -2.908 -9.628 1.00 93.19 95 GLN A O 1
ATOM 727 N N . CYS A 1 96 ? -0.375 -3.988 -9.700 1.00 94.94 96 CYS A N 1
ATOM 728 C CA . CYS A 1 96 ? -0.106 -3.624 -11.095 1.00 94.94 96 CYS A CA 1
ATOM 729 C C . CYS A 1 96 ? -1.148 -4.200 -12.048 1.00 94.94 96 CYS A C 1
ATOM 731 O O . CYS A 1 96 ? -1.583 -3.516 -12.975 1.00 94.94 96 CYS A O 1
ATOM 733 N N . ARG A 1 97 ? -1.597 -5.435 -11.804 1.00 93.75 97 ARG A N 1
ATOM 734 C CA . ARG A 1 97 ? -2.669 -6.057 -12.583 1.00 93.75 97 ARG A CA 1
ATOM 735 C C . ARG A 1 97 ? -4.004 -5.330 -12.402 1.00 93.75 97 ARG A C 1
ATOM 737 O O . ARG A 1 97 ? -4.673 -5.063 -13.398 1.00 93.75 97 ARG A O 1
ATOM 744 N N . TYR A 1 98 ? -4.372 -4.964 -11.171 1.00 91.69 98 TYR A N 1
ATOM 745 C CA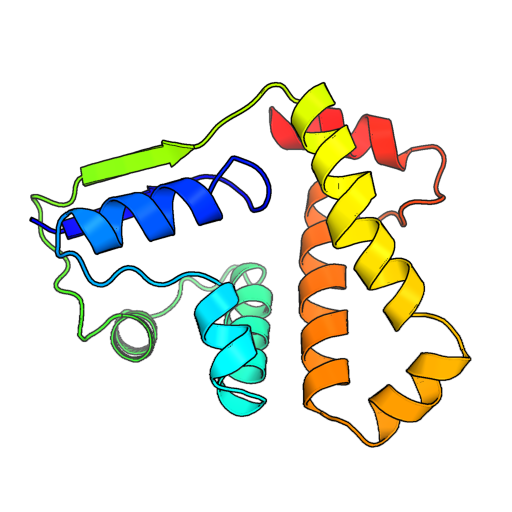 . TYR A 1 98 ? -5.574 -4.165 -10.904 1.00 91.69 98 TYR A CA 1
ATOM 746 C C . TYR A 1 98 ? -5.514 -2.807 -11.589 1.00 91.69 98 TYR A C 1
ATOM 748 O O . TYR A 1 98 ? -6.454 -2.444 -12.293 1.00 91.69 98 TYR A O 1
ATOM 756 N N . TRP A 1 99 ? -4.397 -2.095 -11.442 1.00 94.44 99 TRP A N 1
ATOM 757 C CA . TRP A 1 99 ? -4.208 -0.805 -12.087 1.00 94.44 99 TRP A CA 1
ATOM 758 C C . TRP A 1 99 ? -4.303 -0.924 -13.609 1.00 94.44 99 TRP A C 1
ATOM 760 O O . TRP A 1 99 ? -5.100 -0.228 -14.224 1.00 94.44 99 TRP A O 1
ATOM 770 N N . THR A 1 100 ? -3.594 -1.882 -14.212 1.00 92.31 100 THR A N 1
ATOM 771 C CA . THR A 1 100 ? -3.628 -2.116 -15.666 1.00 92.31 100 THR A CA 1
ATOM 772 C C . THR A 1 100 ? -5.049 -2.376 -16.171 1.00 92.31 100 THR A C 1
ATOM 774 O O . THR A 1 100 ? -5.438 -1.853 -17.216 1.00 92.31 100 THR A O 1
ATOM 777 N N . ASN A 1 101 ? -5.844 -3.147 -15.426 1.00 91.44 101 ASN A N 1
ATOM 778 C CA . ASN A 1 101 ? -7.240 -3.400 -15.772 1.00 91.44 101 ASN A CA 1
ATOM 779 C C . ASN A 1 101 ? -8.088 -2.124 -15.659 1.00 91.44 101 ASN A C 1
ATOM 781 O O . ASN A 1 101 ? -8.802 -1.789 -16.606 1.00 91.44 101 ASN A O 1
ATOM 785 N N . LEU A 1 102 ? -7.983 -1.388 -14.547 1.00 91.19 102 LEU A N 1
ATOM 786 C CA . LEU A 1 102 ? -8.711 -0.131 -14.312 1.00 91.19 102 LEU A CA 1
ATOM 787 C C . LEU A 1 102 ? -8.342 0.968 -15.319 1.00 91.19 102 LEU A C 1
ATOM 789 O O . LEU A 1 102 ? -9.190 1.775 -15.702 1.00 91.19 102 LEU A O 1
ATOM 793 N N . SER A 1 103 ? -7.098 0.978 -15.797 1.00 89.50 103 SER A N 1
ATOM 794 C CA . SER A 1 103 ? -6.625 1.897 -16.832 1.00 89.50 103 SER A CA 1
ATOM 795 C C . SER A 1 103 ? -6.982 1.460 -18.255 1.00 89.50 103 SER A C 1
ATOM 797 O O . SER A 1 103 ? -6.682 2.189 -19.199 1.00 89.50 103 SER A O 1
ATOM 799 N N . SER A 1 104 ? -7.618 0.299 -18.446 1.00 91.19 104 SER A N 1
ATOM 800 C CA . SER A 1 104 ? -8.095 -0.114 -19.767 1.00 91.19 104 SER A CA 1
ATOM 801 C C . SER A 1 104 ? -9.160 0.847 -20.293 1.00 91.19 104 SER A C 1
ATOM 803 O O . SER A 1 104 ? -9.915 1.446 -19.530 1.00 91.19 104 SER A O 1
ATOM 805 N N . TRP A 1 105 ? -9.268 0.963 -21.616 1.00 88.50 105 TRP A N 1
ATOM 806 C CA . TRP A 1 105 ? -10.225 1.877 -22.246 1.00 88.50 105 TRP A CA 1
ATOM 807 C C . TRP A 1 105 ? -11.686 1.592 -21.844 1.00 88.50 105 TRP A C 1
ATOM 809 O O . TRP A 1 105 ? -12.480 2.519 -21.717 1.00 88.50 105 TRP A O 1
ATOM 819 N N . LYS A 1 106 ? -12.033 0.322 -21.581 1.00 86.44 106 LYS A N 1
ATOM 820 C CA . LYS A 1 106 ? -13.382 -0.081 -21.149 1.00 86.44 106 LYS A CA 1
ATOM 821 C C . LYS A 1 106 ? -13.727 0.497 -19.778 1.00 86.44 106 LYS A C 1
ATOM 823 O O . LYS A 1 106 ? -14.819 1.015 -19.583 1.00 86.44 106 LYS A O 1
ATOM 828 N N . LEU A 1 107 ? -12.783 0.426 -18.840 1.00 90.00 107 LEU A N 1
ATOM 829 C CA . LEU A 1 107 ? -12.969 0.951 -17.487 1.00 90.00 107 LEU A CA 1
ATOM 830 C C . LEU A 1 107 ? -12.631 2.438 -17.378 1.00 90.00 107 LEU A C 1
ATOM 832 O O . LEU A 1 107 ? -13.076 3.085 -16.438 1.00 90.00 107 LEU A O 1
ATOM 836 N N . PHE A 1 108 ? -11.927 3.017 -18.353 1.00 88.38 108 PHE A N 1
ATOM 837 C CA . PHE A 1 108 ? -11.774 4.466 -18.455 1.00 88.38 108 PHE A CA 1
ATOM 838 C C . PHE A 1 108 ? -13.133 5.171 -18.536 1.00 88.38 108 PHE A C 1
ATOM 840 O O . PHE A 1 108 ? -13.355 6.094 -17.763 1.00 88.38 108 PHE A O 1
ATOM 847 N N . LEU A 1 109 ? -14.059 4.702 -19.383 1.00 89.31 109 LEU A N 1
ATOM 848 C CA . LEU A 1 109 ? -15.400 5.295 -19.468 1.00 89.31 109 LEU A CA 1
ATOM 849 C C . LEU A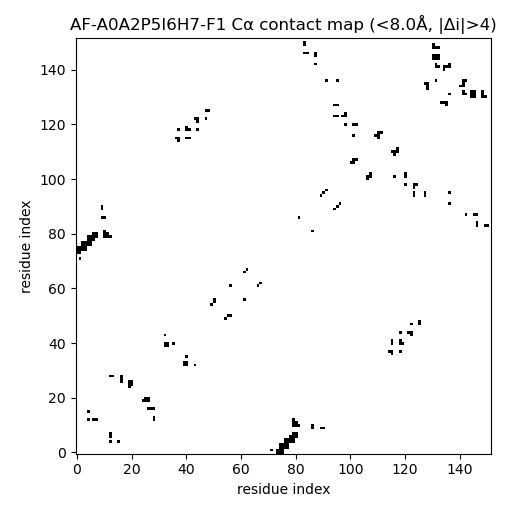 1 109 ? -16.167 5.171 -18.146 1.00 89.31 109 LEU A C 1
ATOM 851 O O . LEU A 1 109 ? -16.757 6.146 -17.696 1.00 89.31 109 LEU A O 1
ATOM 855 N N . ALA A 1 110 ? -16.096 4.009 -17.490 1.00 90.81 110 ALA A N 1
ATOM 856 C CA . ALA A 1 110 ? -16.733 3.806 -16.188 1.00 90.81 110 ALA A CA 1
ATOM 857 C C . ALA A 1 110 ? -16.183 4.767 -15.119 1.00 90.81 110 ALA A C 1
ATOM 859 O O . ALA A 1 110 ? -16.947 5.311 -14.331 1.00 90.81 110 ALA A O 1
ATOM 860 N N . ARG A 1 111 ? -14.873 5.046 -15.130 1.00 92.38 111 ARG A N 1
ATOM 861 C CA . ARG A 1 111 ? -14.236 5.997 -14.202 1.00 92.38 111 ARG A CA 1
ATOM 862 C C . ARG A 1 111 ? -14.680 7.446 -14.385 1.00 92.38 111 ARG A C 1
ATOM 864 O O . ARG A 1 111 ? -14.503 8.228 -13.461 1.00 92.38 111 ARG A O 1
ATOM 871 N N . LEU A 1 112 ? -15.224 7.821 -15.545 1.00 87.69 112 LEU A N 1
ATOM 872 C CA . LEU A 1 112 ? -15.754 9.175 -15.752 1.00 87.69 112 LEU A CA 1
ATOM 873 C C . LEU A 1 112 ? -17.062 9.405 -14.988 1.00 87.69 112 LEU A C 1
ATOM 875 O O . LEU A 1 112 ? -17.386 10.543 -14.666 1.00 87.69 112 LEU A O 1
ATOM 879 N N . THR A 1 113 ? -17.810 8.336 -14.713 1.00 91.31 113 THR A N 1
ATOM 880 C CA . THR A 1 113 ? -19.126 8.400 -14.061 1.00 91.31 113 THR A CA 1
ATOM 881 C C . THR A 1 113 ? -19.139 7.783 -12.665 1.00 91.31 113 THR A C 1
ATOM 883 O O . THR A 1 113 ? -20.068 8.030 -11.905 1.00 91.31 113 THR A O 1
ATOM 886 N N . ASP A 1 114 ? -18.129 6.979 -12.325 1.00 93.50 114 ASP A N 1
ATOM 887 C CA . ASP A 1 114 ? -17.994 6.308 -11.035 1.00 93.50 114 ASP A CA 1
ATOM 888 C C . ASP A 1 114 ? -16.807 6.895 -10.238 1.00 93.50 114 ASP A C 1
ATOM 890 O O . ASP A 1 114 ? -15.641 6.587 -10.531 1.00 93.50 114 ASP A O 1
ATOM 894 N N . PRO A 1 115 ? -17.077 7.725 -9.211 1.00 94.25 115 PRO A N 1
ATOM 895 C CA . PRO A 1 115 ? -16.029 8.338 -8.402 1.00 94.25 115 PRO A CA 1
ATOM 896 C C . PRO A 1 115 ? -15.254 7.317 -7.555 1.00 94.25 115 PRO A C 1
ATOM 898 O O . PRO A 1 115 ? -14.081 7.539 -7.259 1.00 94.25 115 PRO A O 1
ATOM 901 N N . PHE A 1 116 ? -15.846 6.170 -7.203 1.00 94.12 116 PHE A N 1
ATOM 902 C CA . PHE A 1 116 ? -15.128 5.118 -6.481 1.00 94.12 116 PHE A CA 1
ATOM 903 C C . PHE A 1 116 ? -14.002 4.555 -7.349 1.00 94.12 116 PHE A C 1
ATOM 905 O O . PHE A 1 116 ? -12.852 4.469 -6.912 1.00 94.12 116 PHE A O 1
ATOM 912 N N . LEU A 1 117 ? -14.316 4.208 -8.602 1.00 93.69 117 LEU A N 1
ATOM 913 C CA . LEU A 1 117 ? -13.326 3.688 -9.547 1.00 93.69 117 LEU A CA 1
ATOM 914 C C . LEU A 1 117 ? -12.266 4.735 -9.903 1.00 93.69 117 LEU A C 1
ATOM 916 O O . LEU A 1 117 ? -11.108 4.375 -10.137 1.00 93.69 117 LEU A O 1
ATOM 920 N N . TRP A 1 118 ? -12.641 6.016 -9.932 1.00 94.38 118 TRP A N 1
ATOM 921 C CA . TRP A 1 118 ? -11.704 7.123 -10.108 1.00 94.38 118 TRP A CA 1
ATOM 922 C C . TRP A 1 118 ? -10.656 7.163 -8.987 1.00 94.38 118 TRP A C 1
ATOM 924 O O . TRP A 1 118 ? -9.458 7.070 -9.270 1.00 94.38 118 TRP A O 1
ATOM 934 N N . HIS A 1 119 ? -11.091 7.229 -7.725 1.00 94.94 119 HIS A N 1
ATOM 935 C CA . HIS A 1 119 ? -10.190 7.291 -6.569 1.00 94.94 119 HIS A CA 1
ATOM 936 C C . HIS A 1 119 ? -9.358 6.011 -6.413 1.00 94.94 119 HIS A C 1
ATOM 938 O O . HIS A 1 119 ? -8.152 6.074 -6.166 1.00 94.94 119 HIS A O 1
ATOM 944 N N . LEU A 1 120 ? -9.959 4.836 -6.636 1.00 93.75 120 LEU A N 1
ATOM 945 C CA . LEU A 1 120 ? -9.245 3.559 -6.579 1.00 93.75 120 LEU A CA 1
ATOM 946 C C . LEU A 1 120 ? -8.105 3.482 -7.607 1.00 93.75 120 LEU A C 1
ATOM 948 O O . LEU A 1 120 ? -7.001 3.048 -7.271 1.00 93.75 120 LEU A O 1
ATOM 952 N N . GLU A 1 121 ? -8.346 3.905 -8.853 1.00 94.75 121 GLU A N 1
ATOM 953 C CA . GLU A 1 121 ? -7.298 3.928 -9.880 1.00 94.75 121 GLU A CA 1
ATOM 954 C C . GLU A 1 121 ? -6.164 4.878 -9.504 1.00 94.75 121 GLU A C 1
ATOM 956 O O . GLU A 1 121 ? -4.997 4.522 -9.667 1.00 94.75 121 GLU A O 1
ATOM 961 N N . ARG A 1 122 ? -6.495 6.053 -8.960 1.00 94.19 122 ARG A N 1
ATOM 962 C CA . ARG A 1 122 ? -5.510 7.061 -8.559 1.00 94.19 122 ARG A CA 1
ATOM 963 C C . ARG A 1 122 ? -4.643 6.591 -7.398 1.00 94.19 122 ARG A C 1
ATOM 965 O O . ARG A 1 122 ? -3.425 6.728 -7.487 1.00 94.19 122 ARG A O 1
ATOM 972 N N . ILE A 1 123 ? -5.231 5.971 -6.374 1.00 93.88 123 ILE A N 1
ATOM 973 C CA . ILE A 1 123 ? -4.487 5.382 -5.250 1.00 93.88 123 ILE A CA 1
ATOM 974 C C . ILE A 1 123 ? -3.500 4.326 -5.754 1.00 93.88 123 ILE A C 1
ATOM 976 O O . ILE A 1 123 ? -2.308 4.406 -5.452 1.00 93.88 123 ILE A O 1
ATOM 980 N N . LEU A 1 124 ? -3.971 3.370 -6.565 1.00 94.44 124 LEU A N 1
ATOM 981 C CA . LEU A 1 124 ? -3.112 2.319 -7.115 1.00 94.44 124 LEU A CA 1
ATOM 982 C C . LEU A 1 124 ? -1.997 2.906 -7.984 1.00 94.44 124 LEU A C 1
ATOM 984 O O . LEU A 1 124 ? -0.843 2.499 -7.860 1.00 94.44 124 LEU A O 1
ATOM 988 N N . ARG A 1 125 ? -2.325 3.886 -8.831 1.00 94.69 125 ARG A N 1
ATOM 989 C CA . ARG A 1 125 ? -1.355 4.582 -9.676 1.00 94.69 125 ARG A CA 1
ATOM 990 C C . ARG A 1 125 ? -0.263 5.245 -8.845 1.00 94.69 125 ARG A C 1
ATOM 992 O O . ARG A 1 125 ? 0.906 5.000 -9.115 1.00 94.69 125 ARG A O 1
ATOM 999 N N . ILE A 1 126 ? -0.621 6.061 -7.851 1.00 93.00 126 ILE A N 1
ATOM 1000 C CA . ILE A 1 126 ? 0.357 6.775 -7.015 1.00 93.00 126 ILE A CA 1
ATOM 1001 C C . ILE A 1 126 ? 1.271 5.773 -6.305 1.00 93.00 126 ILE A C 1
ATOM 1003 O O . ILE A 1 126 ? 2.490 5.884 -6.392 1.00 93.00 126 ILE A O 1
ATOM 1007 N N . GLN A 1 127 ? 0.697 4.743 -5.678 1.00 92.56 127 GLN A N 1
ATOM 1008 C CA . GLN A 1 127 ? 1.470 3.723 -4.967 1.00 92.56 127 GLN A CA 1
ATOM 1009 C C . GLN A 1 127 ? 2.456 2.994 -5.884 1.00 92.56 127 GLN A C 1
ATOM 1011 O O . GLN A 1 127 ? 3.614 2.816 -5.519 1.00 92.56 127 GLN A O 1
ATOM 1016 N N . ILE A 1 128 ? 2.019 2.579 -7.076 1.00 95.00 128 ILE A N 1
ATOM 1017 C CA . ILE A 1 128 ? 2.876 1.847 -8.017 1.00 95.00 128 ILE A CA 1
ATOM 1018 C C . ILE A 1 128 ? 3.988 2.747 -8.548 1.00 95.00 128 ILE A C 1
ATOM 1020 O O . ILE A 1 128 ? 5.136 2.315 -8.584 1.00 95.00 128 ILE A O 1
ATOM 1024 N N . LEU A 1 129 ? 3.659 3.987 -8.921 1.00 94.44 129 LEU A N 1
ATOM 1025 C CA . LEU A 1 129 ? 4.637 4.937 -9.446 1.00 94.44 129 LEU A CA 1
ATOM 1026 C C . LEU A 1 129 ? 5.689 5.326 -8.404 1.00 94.44 129 LEU A C 1
ATOM 1028 O O . LEU A 1 129 ? 6.836 5.542 -8.779 1.00 94.44 129 LEU A O 1
ATOM 1032 N N . ARG A 1 130 ? 5.346 5.363 -7.110 1.00 91.44 130 ARG A N 1
ATOM 1033 C CA . ARG A 1 130 ? 6.342 5.553 -6.043 1.00 91.44 130 ARG A CA 1
ATOM 1034 C C . ARG A 1 130 ? 7.371 4.428 -6.034 1.00 91.44 130 ARG A C 1
ATOM 1036 O O . ARG A 1 130 ? 8.562 4.696 -6.127 1.00 91.44 130 ARG A O 1
ATOM 1043 N N . TRP A 1 131 ? 6.918 3.173 -6.010 1.00 94.12 131 TRP A N 1
ATOM 1044 C CA . TRP A 1 131 ? 7.834 2.027 -6.009 1.00 94.12 131 TRP A CA 1
ATOM 1045 C C . TRP A 1 131 ? 8.671 1.939 -7.280 1.00 94.12 131 TRP A C 1
ATOM 1047 O O . TRP A 1 131 ? 9.836 1.572 -7.218 1.00 94.12 131 TRP A O 1
ATOM 1057 N N . SER A 1 132 ? 8.112 2.292 -8.432 1.00 95.44 132 SER A N 1
ATOM 1058 C CA . SER A 1 132 ? 8.806 2.170 -9.713 1.00 95.44 132 SER A CA 1
ATOM 1059 C C . SER A 1 132 ? 9.633 3.392 -10.113 1.00 95.44 132 SER A C 1
ATOM 1061 O O . SER A 1 132 ? 10.195 3.400 -11.206 1.00 95.44 132 SER A O 1
ATOM 1063 N N . GLY A 1 133 ? 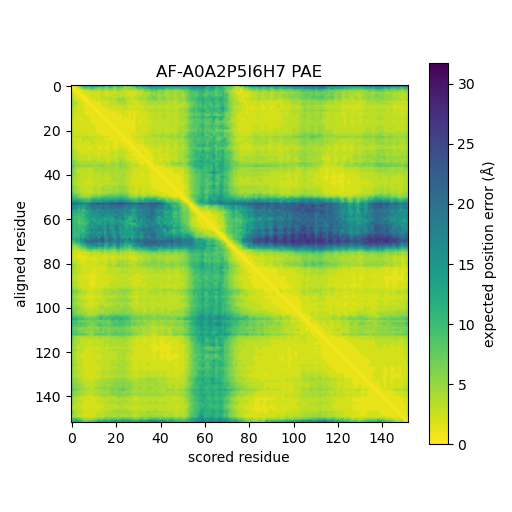9.708 4.443 -9.293 1.00 94.19 133 GLY A N 1
ATOM 1064 C CA . GLY A 1 133 ? 10.405 5.676 -9.676 1.00 94.19 133 GLY A CA 1
ATOM 1065 C C . GLY A 1 133 ? 9.736 6.404 -10.851 1.00 94.19 133 GLY A C 1
ATOM 1066 O O . GLY A 1 133 ? 10.407 6.983 -11.697 1.00 94.19 133 GLY A O 1
ATOM 1067 N N . GLY A 1 134 ? 8.407 6.339 -10.938 1.00 94.88 134 GLY A N 1
ATOM 1068 C CA . GLY A 1 134 ? 7.607 7.071 -11.922 1.00 94.88 134 GLY A CA 1
ATOM 1069 C C . GLY A 1 134 ? 7.331 6.327 -13.230 1.00 94.88 134 GLY A C 1
ATOM 1070 O O . GLY A 1 134 ? 6.622 6.863 -14.085 1.00 94.88 134 GLY A O 1
ATOM 1071 N N . VAL A 1 135 ? 7.810 5.090 -13.397 1.00 96.19 135 VAL A N 1
ATOM 1072 C CA . VAL A 1 135 ? 7.596 4.319 -14.635 1.00 96.19 135 VAL A CA 1
ATOM 1073 C C . VAL A 1 135 ? 6.429 3.335 -14.529 1.00 96.19 135 VAL A C 1
ATOM 1075 O O . VAL A 1 135 ? 6.061 2.861 -13.454 1.00 96.19 135 VAL A O 1
ATOM 1078 N N . LYS A 1 136 ? 5.809 3.002 -15.663 1.00 94.12 136 LYS A N 1
ATOM 1079 C CA . LYS A 1 136 ? 4.670 2.067 -15.710 1.00 94.12 136 LYS A CA 1
ATOM 1080 C C . LYS A 1 136 ? 5.147 0.604 -15.655 1.00 94.12 136 LYS A C 1
ATOM 1082 O O . LYS A 1 136 ? 6.248 0.332 -16.110 1.00 94.12 136 LYS A O 1
ATOM 1087 N N . PRO A 1 137 ? 4.299 -0.366 -15.251 1.00 93.69 137 PRO A N 1
ATOM 1088 C CA . PRO A 1 137 ? 4.652 -1.791 -15.172 1.00 93.69 137 PRO A CA 1
ATOM 1089 C C . PRO A 1 137 ? 5.195 -2.442 -16.450 1.00 93.69 137 PRO A C 1
ATOM 1091 O O . PRO A 1 137 ? 5.761 -3.523 -16.384 1.00 93.69 137 PRO A O 1
ATOM 1094 N N . ARG A 1 138 ? 4.977 -1.834 -17.622 1.00 90.81 138 ARG A N 1
ATOM 1095 C CA . ARG A 1 138 ? 5.492 -2.332 -18.910 1.00 90.81 138 ARG A CA 1
ATOM 1096 C C . ARG A 1 138 ? 6.848 -1.741 -19.294 1.00 90.81 138 ARG A C 1
ATOM 1098 O O . ARG A 1 138 ? 7.389 -2.121 -20.326 1.00 90.81 138 ARG A O 1
ATOM 1105 N N . ASP A 1 139 ? 7.339 -0.774 -18.531 1.00 96.00 139 ASP A N 1
ATOM 1106 C CA . ASP A 1 139 ? 8.632 -0.156 -18.781 1.00 96.00 139 ASP A CA 1
ATOM 1107 C C . ASP A 1 139 ? 9.760 -1.153 -18.455 1.00 96.00 139 ASP A C 1
ATOM 1109 O O . ASP A 1 139 ? 9.697 -1.790 -17.400 1.00 96.00 139 ASP A O 1
ATOM 1113 N N . PRO A 1 140 ? 10.795 -1.293 -19.305 1.00 96.75 140 PRO A N 1
ATOM 1114 C CA . PRO A 1 140 ? 11.921 -2.189 -19.035 1.00 96.75 140 PRO A CA 1
ATOM 1115 C C . PRO A 1 140 ? 12.649 -1.905 -17.712 1.00 96.75 140 PRO A C 1
ATOM 1117 O O . PRO A 1 140 ? 13.233 -2.815 -17.131 1.00 96.75 140 PRO A O 1
ATOM 1120 N N . SER A 1 141 ? 12.610 -0.662 -17.221 1.00 97.38 141 SER A N 1
ATOM 1121 C CA . SER A 1 141 ? 13.238 -0.265 -15.954 1.00 97.38 141 SER A CA 1
ATOM 1122 C C . SER A 1 141 ? 12.381 -0.553 -14.715 1.00 97.38 141 SER A C 1
ATOM 1124 O O . SER A 1 141 ? 12.878 -0.447 -13.595 1.00 97.38 141 SER A O 1
ATOM 1126 N N . PHE A 1 142 ? 11.113 -0.950 -14.885 1.00 97.25 142 PHE A N 1
ATOM 1127 C CA . PHE A 1 142 ? 10.155 -1.084 -13.786 1.00 97.25 142 PHE A CA 1
ATOM 1128 C C . PHE A 1 142 ? 10.641 -2.024 -12.679 1.00 97.25 142 PHE A C 1
ATOM 1130 O O . PHE A 1 142 ? 10.651 -1.643 -11.510 1.00 97.25 142 PHE A O 1
ATOM 1137 N N . GLU A 1 143 ? 11.050 -3.243 -13.035 1.00 97.31 143 GLU A N 1
ATOM 1138 C CA . GLU A 1 143 ? 11.459 -4.247 -12.049 1.00 97.31 143 GLU A CA 1
ATOM 1139 C C . GLU A 1 143 ? 12.718 -3.816 -11.297 1.00 97.31 143 GLU A C 1
ATOM 1141 O O . GLU A 1 143 ? 12.752 -3.888 -10.070 1.00 97.31 143 GLU A O 1
ATOM 1146 N N . ALA A 1 144 ? 13.718 -3.305 -12.021 1.00 97.19 144 ALA A N 1
ATOM 1147 C CA . ALA A 1 144 ? 14.961 -2.821 -11.432 1.00 97.19 144 ALA A CA 1
ATOM 1148 C C . ALA A 1 144 ? 14.706 -1.671 -10.445 1.00 97.19 144 ALA A C 1
ATOM 1150 O O . ALA A 1 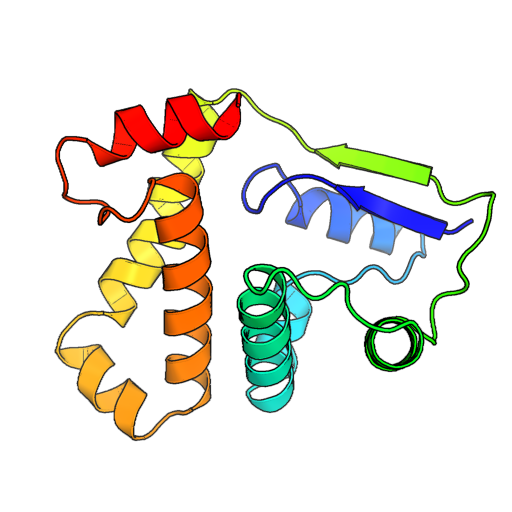144 ? 15.242 -1.687 -9.337 1.00 97.19 144 ALA A O 1
ATOM 1151 N N . ASN A 1 145 ? 13.838 -0.721 -10.806 1.00 97.50 145 ASN A N 1
ATOM 1152 C CA . ASN A 1 145 ? 13.485 0.398 -9.935 1.00 97.50 145 ASN A CA 1
ATOM 1153 C C . ASN A 1 145 ? 12.745 -0.071 -8.677 1.00 97.50 145 ASN A C 1
ATOM 1155 O O . ASN A 1 145 ? 13.078 0.370 -7.584 1.00 97.50 145 ASN A O 1
ATOM 1159 N N . VAL A 1 146 ? 11.782 -0.991 -8.809 1.00 96.62 146 VAL A N 1
ATOM 1160 C CA . VAL A 1 146 ? 11.042 -1.531 -7.654 1.00 96.62 146 VAL A CA 1
ATOM 1161 C C . VAL A 1 146 ? 11.963 -2.285 -6.698 1.00 96.62 146 VAL A C 1
ATOM 1163 O O . VAL A 1 146 ? 11.833 -2.125 -5.488 1.00 96.62 146 VAL A O 1
ATOM 1166 N N . LEU A 1 147 ? 12.884 -3.102 -7.217 1.00 96.44 147 LEU A N 1
ATOM 1167 C CA . LEU A 1 147 ? 13.839 -3.838 -6.383 1.00 96.44 147 LEU A CA 1
ATOM 1168 C C . LEU A 1 147 ? 14.772 -2.890 -5.629 1.00 96.44 147 LEU A C 1
ATOM 1170 O O . LEU A 1 147 ? 14.999 -3.088 -4.439 1.00 96.44 147 LEU A O 1
ATOM 1174 N N . LYS A 1 148 ? 15.267 -1.853 -6.311 1.00 95.94 148 LYS A N 1
ATOM 1175 C CA . LYS A 1 148 ? 16.123 -0.824 -5.721 1.00 95.94 148 LYS A CA 1
ATOM 1176 C C . LYS A 1 148 ? 15.389 -0.040 -4.625 1.00 95.94 148 LYS A C 1
ATOM 1178 O O . LYS A 1 148 ? 15.831 -0.024 -3.482 1.00 95.94 148 LYS A O 1
ATOM 1183 N N . ASN A 1 149 ? 14.235 0.537 -4.955 1.00 94.00 149 ASN A N 1
ATOM 1184 C CA . ASN A 1 149 ? 13.470 1.410 -4.058 1.00 94.00 149 ASN A CA 1
ATOM 1185 C C . ASN A 1 149 ? 12.832 0.671 -2.872 1.00 94.00 149 ASN A C 1
ATOM 1187 O O . ASN A 1 149 ? 12.310 1.310 -1.973 1.00 94.00 149 ASN A O 1
ATOM 1191 N N . TYR A 1 150 ? 12.784 -0.664 -2.883 1.00 91.62 150 TYR A N 1
ATOM 1192 C CA . TYR A 1 150 ? 12.327 -1.433 -1.723 1.00 91.62 150 TYR A CA 1
ATOM 1193 C C . TYR A 1 150 ? 13.386 -1.502 -0.610 1.00 91.62 150 TYR A C 1
ATOM 1195 O O . TYR A 1 150 ? 13.042 -1.765 0.540 1.00 91.62 150 TYR A O 1
ATOM 1203 N N . ILE A 1 151 ? 14.661 -1.315 -0.957 1.00 88.06 151 ILE A N 1
ATOM 1204 C CA . ILE A 1 151 ? 15.803 -1.439 -0.040 1.00 88.06 151 ILE A CA 1
ATOM 1205 C C . ILE A 1 151 ? 16.301 -0.060 0.415 1.00 88.06 151 ILE A C 1
ATOM 1207 O O . ILE A 1 151 ? 16.763 0.068 1.548 1.00 88.06 151 ILE A O 1
ATOM 1211 N N . GLU A 1 152 ? 16.237 0.932 -0.476 1.00 75.69 152 GLU A N 1
ATOM 1212 C CA . GLU A 1 152 ? 16.638 2.330 -0.247 1.00 75.69 152 GLU A CA 1
ATOM 1213 C C . GLU A 1 152 ? 15.489 3.184 0.305 1.00 75.69 152 GLU A C 1
ATOM 1215 O O . GLU A 1 152 ? 15.758 3.984 1.229 1.00 75.69 152 GLU A O 1
#